Protein AF-A0A667ZNJ6-F1 (afdb_monomer_lite)

Foldseek 3Di:
DPQQAFFDPPLLCLLLVLLCCCCVPVNVVDDADSVQLSVLLLQQALVDFQAARALVSSVVSCVRGPDDDDLVAEDDDDPCVVVVVVVCVVVVRHDYLLSGSLNVSCPPTDWHYDDPGSGIDRRHHDDCPPHPRGSSNSSVVNSVVVSVVSNVVVVD

Secondary structure (DSSP, 8-state):
------SPTTHHHHHHHHHHHIIIII-TT----HHHHHHHHHHHHHTS-TT---GGGGHHHHHHS-----GGGB---SS-HHHHHHHHH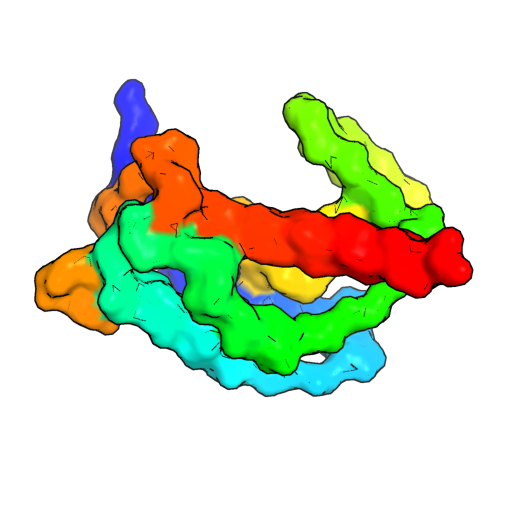HHSS-B-GGGSHHHHHHTT----B-SSSSSB-SS----TTS-TT-HHHHHHHHHHHHHHHHHHHH--

Organism: NCBI:txid586833

Sequence (156 aa):
YWPELGTTPNIKQIVVGRCYNYITLVNPSLRFDCEEIWREFEEVVVQRSACNVRVKDYHRLFHAMPQTWPCDRFLFWSKTRTLVHSYTAAVRHFWTLEDTLVGYIFNDLIWCGQEEDQDFDFSSCPEWSACVNHPVYSLWRQASQNVSLMIRLKNS

Structure (mmCIF, N/CA/C/O backbone):
data_AF-A0A667ZNJ6-F1
#
_entry.id   AF-A0A667ZNJ6-F1
#
loop_
_atom_site.group_PDB
_atom_site.id
_atom_site.type_symbol
_atom_site.label_atom_id
_atom_site.label_alt_id
_atom_site.label_comp_id
_atom_site.label_asym_id
_atom_site.label_entity_id
_atom_site.label_seq_id
_atom_site.pdbx_PDB_ins_code
_atom_site.Cartn_x
_atom_site.Cartn_y
_atom_site.Cartn_z
_atom_site.occupancy
_atom_site.B_iso_or_equiv
_atom_site.auth_seq_id
_atom_site.auth_comp_id
_atom_site.auth_asym_id
_atom_site.auth_atom_id
_atom_site.pdbx_PDB_model_num
ATOM 1 N N . TYR A 1 1 ? 3.148 16.866 19.801 1.00 40.38 1 TYR A N 1
ATOM 2 C CA . TYR A 1 1 ? 1.810 16.346 19.494 1.00 40.38 1 TYR A CA 1
ATOM 3 C C . TYR A 1 1 ? 1.619 16.463 18.000 1.00 40.38 1 TYR A C 1
ATOM 5 O O . TYR A 1 1 ? 1.355 17.553 17.512 1.00 40.38 1 TYR A O 1
ATOM 13 N N . TRP A 1 2 ? 1.904 15.387 17.268 1.00 46.38 2 TRP A N 1
ATOM 14 C CA . TRP A 1 2 ? 1.436 15.283 15.889 1.00 46.38 2 TRP A CA 1
ATOM 15 C C . TRP A 1 2 ? -0.081 15.103 15.972 1.00 46.38 2 TRP A C 1
ATOM 17 O O . TRP A 1 2 ? -0.508 14.332 16.833 1.00 46.38 2 TRP A O 1
ATOM 27 N N . PRO A 1 3 ? -0.889 15.838 15.190 1.00 53.59 3 PRO A N 1
ATOM 28 C CA . PRO A 1 3 ? -2.310 15.533 15.108 1.00 53.59 3 PRO A CA 1
ATOM 29 C C . PRO A 1 3 ? -2.433 14.054 14.742 1.00 53.59 3 PRO A C 1
ATOM 31 O O . PRO A 1 3 ? -1.692 13.595 13.869 1.00 53.59 3 PRO A O 1
ATOM 34 N N . GLU A 1 4 ? -3.293 13.308 15.430 1.00 61.56 4 GLU A N 1
ATOM 35 C CA . GLU A 1 4 ? -3.6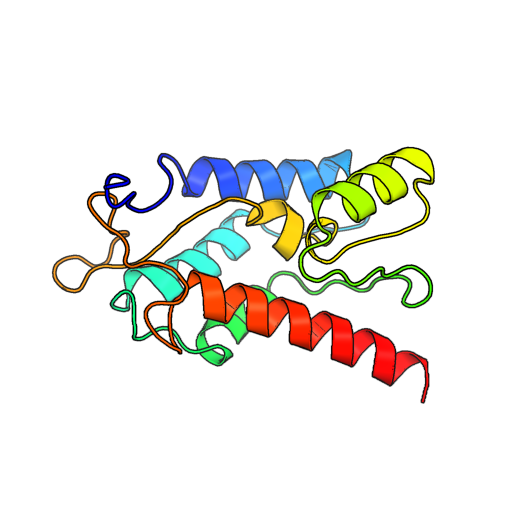52 11.967 14.975 1.00 61.56 4 GLU A CA 1
ATOM 36 C C . GLU A 1 4 ? -4.218 12.132 13.563 1.00 61.56 4 GLU A C 1
ATOM 38 O O . GLU A 1 4 ? -5.249 12.769 13.363 1.00 61.56 4 GLU A O 1
ATOM 43 N N . LEU A 1 5 ? -3.456 11.695 12.561 1.00 83.38 5 LEU A N 1
ATOM 44 C CA . LEU A 1 5 ? -3.888 11.748 11.175 1.00 83.38 5 LEU A CA 1
ATOM 45 C C . LEU A 1 5 ? -4.769 10.523 10.958 1.00 83.38 5 LEU A C 1
ATOM 47 O O . LEU A 1 5 ? -4.313 9.396 11.152 1.00 83.38 5 LEU A O 1
ATOM 51 N N . GLY A 1 6 ? -6.022 10.749 10.576 1.00 92.62 6 GLY A N 1
ATOM 52 C CA . GLY A 1 6 ? -6.890 9.685 10.096 1.00 92.62 6 GLY A CA 1
ATOM 53 C C . GLY A 1 6 ? -6.424 9.114 8.757 1.00 92.62 6 GLY A C 1
ATOM 54 O O . GLY A 1 6 ? -5.330 9.388 8.249 1.00 92.62 6 GLY A O 1
ATOM 55 N N . THR A 1 7 ? -7.296 8.313 8.161 1.00 96.44 7 THR A N 1
ATOM 56 C CA . THR A 1 7 ? -7.111 7.757 6.824 1.00 96.44 7 THR A CA 1
ATOM 57 C C . THR A 1 7 ? -6.765 8.853 5.818 1.00 96.44 7 THR A C 1
ATOM 59 O O . THR A 1 7 ? -7.297 9.963 5.851 1.00 96.44 7 THR A O 1
ATOM 62 N N . THR A 1 8 ? -5.852 8.541 4.898 1.00 97.00 8 THR A N 1
ATOM 63 C CA . THR A 1 8 ? -5.398 9.488 3.877 1.00 97.00 8 THR A CA 1
ATOM 64 C C . THR A 1 8 ? -6.589 9.993 3.050 1.00 97.00 8 THR A C 1
ATOM 66 O O . THR A 1 8 ? -7.319 9.178 2.481 1.00 97.00 8 THR A O 1
ATOM 69 N N . PRO A 1 9 ? -6.804 11.317 2.926 1.00 96.50 9 PRO A N 1
ATOM 70 C CA . PRO A 1 9 ? -7.910 11.847 2.136 1.00 96.50 9 PRO A CA 1
ATOM 71 C C . PRO A 1 9 ? -7.861 11.368 0.682 1.00 96.50 9 PRO A C 1
ATOM 73 O O . PRO A 1 9 ? -6.795 11.349 0.067 1.00 96.50 9 PRO A O 1
ATOM 76 N N . ASN A 1 10 ? -9.022 11.039 0.108 1.00 97.50 10 ASN A N 1
ATOM 77 C CA . ASN A 1 10 ? -9.153 10.508 -1.258 1.00 97.50 10 ASN A CA 1
ATOM 78 C C . ASN A 1 10 ? -8.419 9.171 -1.486 1.00 97.50 10 ASN A C 1
ATOM 80 O O . ASN A 1 10 ? -7.941 8.899 -2.592 1.00 97.50 10 ASN A O 1
ATOM 84 N N . ILE A 1 11 ? -8.310 8.333 -0.447 1.00 98.12 11 ILE A N 1
ATOM 85 C CA . ILE A 1 11 ? -7.580 7.060 -0.512 1.00 98.12 11 ILE A CA 1
ATOM 86 C C . ILE A 1 11 ? -8.018 6.176 -1.686 1.00 98.12 11 ILE A C 1
ATOM 88 O O . ILE A 1 11 ? -7.155 5.622 -2.364 1.00 98.12 11 ILE A O 1
ATOM 92 N N . LYS A 1 12 ? -9.318 6.121 -2.008 1.00 98.38 12 LYS A N 1
ATOM 93 C CA . LYS A 1 12 ? -9.831 5.368 -3.162 1.00 98.38 12 LYS A CA 1
ATOM 94 C C . LYS A 1 12 ? -9.213 5.843 -4.471 1.00 98.38 12 LYS A C 1
ATOM 96 O O . LYS A 1 12 ? -8.645 5.055 -5.222 1.00 98.38 12 LYS A O 1
ATOM 101 N N . GLN A 1 13 ? -9.297 7.143 -4.732 1.00 98.62 13 GLN A N 1
ATOM 102 C CA . GLN A 1 13 ? -8.793 7.760 -5.954 1.00 98.62 13 GLN A CA 1
ATOM 10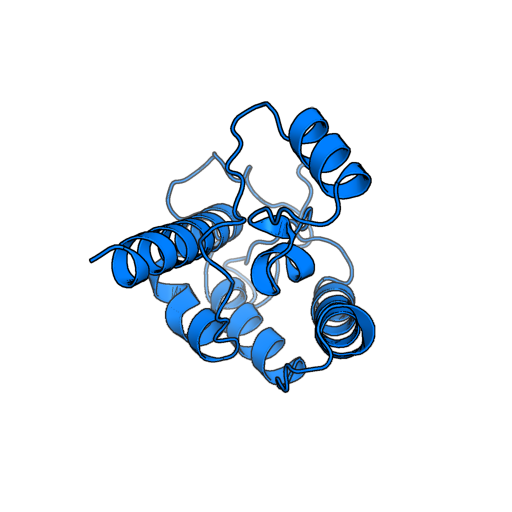3 C C . GLN A 1 13 ? -7.276 7.583 -6.069 1.00 98.62 13 GLN A C 1
ATOM 105 O O . GLN A 1 13 ? -6.769 7.318 -7.158 1.00 98.62 13 GLN A O 1
ATOM 110 N N . ILE A 1 14 ? -6.555 7.689 -4.949 1.00 98.69 14 ILE A N 1
ATOM 111 C CA . ILE A 1 14 ? -5.105 7.493 -4.911 1.00 98.69 14 ILE A CA 1
ATOM 112 C C . ILE A 1 14 ? -4.747 6.033 -5.206 1.00 98.69 14 ILE A C 1
ATOM 114 O O . ILE A 1 14 ? -3.900 5.787 -6.062 1.00 98.69 14 ILE A O 1
ATOM 118 N N . VAL A 1 15 ? -5.387 5.070 -4.538 1.00 98.56 15 VAL A N 1
ATOM 119 C CA . VAL A 1 15 ? -5.111 3.634 -4.705 1.00 98.56 15 VAL A CA 1
ATOM 120 C C . VAL A 1 15 ? -5.420 3.180 -6.129 1.00 98.56 15 VAL A C 1
ATOM 122 O O . VAL A 1 15 ? -4.546 2.625 -6.800 1.00 98.56 15 VAL A O 1
ATOM 125 N N . VAL A 1 16 ? -6.621 3.479 -6.626 1.00 98.69 16 VAL A N 1
ATOM 126 C CA . VAL A 1 16 ? -7.039 3.130 -7.991 1.00 98.69 16 VAL A CA 1
ATOM 127 C C . VAL A 1 16 ? -6.150 3.832 -9.022 1.00 98.69 16 VAL A C 1
ATOM 129 O O . VAL A 1 16 ? -5.653 3.198 -9.954 1.00 98.69 16 VAL A O 1
ATOM 132 N N . GLY A 1 17 ? -5.868 5.125 -8.831 1.00 98.62 17 GLY A N 1
ATOM 133 C CA . GLY A 1 17 ? -5.001 5.898 -9.719 1.00 98.62 17 GLY A CA 1
ATOM 134 C C . GLY A 1 17 ? -3.570 5.358 -9.782 1.00 98.62 17 GLY A C 1
ATOM 135 O O . GLY A 1 17 ? -3.013 5.209 -10.871 1.00 98.62 17 GLY A O 1
ATOM 136 N N . ARG A 1 18 ? -2.977 5.004 -8.635 1.00 98.56 18 ARG A N 1
ATOM 137 C CA . ARG A 1 18 ? -1.642 4.389 -8.566 1.00 98.56 18 ARG A CA 1
ATOM 138 C C . ARG A 1 18 ? -1.622 2.999 -9.189 1.00 98.56 18 ARG A C 1
ATOM 140 O O . ARG A 1 18 ? -0.657 2.680 -9.876 1.00 98.56 18 ARG A O 1
ATOM 147 N N . CYS A 1 19 ? -2.677 2.207 -9.010 1.00 98.44 19 CYS A N 1
ATOM 148 C CA . CYS A 1 19 ? -2.807 0.911 -9.670 1.00 98.44 19 CYS A CA 1
ATOM 149 C C . CYS A 1 19 ? -2.775 1.064 -11.197 1.00 98.44 19 CYS A C 1
ATOM 151 O O . CYS A 1 19 ? -1.921 0.461 -11.851 1.00 98.44 19 CYS A O 1
ATOM 153 N N . TYR A 1 20 ? -3.620 1.937 -11.762 1.00 98.31 20 TYR A N 1
ATOM 154 C CA . TYR A 1 20 ? -3.636 2.189 -13.205 1.00 98.31 20 TYR A CA 1
ATOM 155 C C . TYR A 1 20 ? -2.309 2.747 -13.715 1.00 98.31 20 TYR A C 1
ATOM 157 O O . TYR A 1 20 ? -1.818 2.300 -14.754 1.00 98.31 20 TYR A O 1
ATOM 165 N N . ASN A 1 21 ? -1.701 3.684 -12.980 1.00 98.12 21 ASN A N 1
ATOM 166 C CA . ASN A 1 21 ? -0.379 4.209 -13.310 1.00 98.12 21 ASN A CA 1
ATOM 167 C C . ASN A 1 21 ? 0.652 3.078 -13.405 1.00 98.12 21 ASN A C 1
ATOM 169 O O . ASN A 1 21 ? 1.364 2.970 -14.402 1.00 98.12 21 ASN A O 1
ATOM 173 N N . TYR A 1 22 ? 0.668 2.185 -12.417 1.00 95.88 22 TYR A N 1
ATOM 174 C CA . TYR A 1 22 ? 1.617 1.089 -12.362 1.00 95.88 22 TYR A CA 1
ATOM 175 C C . TYR A 1 22 ? 1.456 0.116 -13.530 1.00 95.88 22 TYR A C 1
ATOM 177 O O . TYR A 1 22 ? 2.419 -0.155 -14.246 1.00 95.88 22 TYR A O 1
ATOM 185 N N . ILE A 1 23 ? 0.242 -0.391 -13.762 1.00 95.62 23 ILE A N 1
ATOM 186 C CA . ILE A 1 23 ? 0.003 -1.393 -14.812 1.00 95.62 23 ILE A CA 1
ATOM 187 C C . ILE A 1 23 ? 0.083 -0.807 -16.227 1.00 95.62 23 ILE A C 1
ATOM 189 O O . ILE A 1 23 ? 0.194 -1.563 -17.184 1.00 95.62 23 ILE A O 1
ATOM 193 N N . THR A 1 24 ? 0.025 0.520 -16.375 1.00 95.75 24 THR A N 1
ATOM 194 C CA . THR A 1 24 ? 0.084 1.189 -17.685 1.00 95.75 24 THR A CA 1
ATOM 195 C C . THR A 1 24 ? 1.481 1.708 -18.008 1.00 95.75 24 THR A C 1
ATOM 197 O O . THR A 1 24 ? 1.910 1.614 -19.155 1.00 95.75 24 THR A O 1
ATOM 200 N N . LEU A 1 25 ? 2.188 2.268 -17.021 1.00 95.06 25 LEU A N 1
ATOM 201 C CA . LEU A 1 25 ? 3.439 3.004 -17.235 1.00 95.06 25 LEU A CA 1
ATOM 202 C C . LEU A 1 25 ? 4.661 2.318 -16.620 1.00 95.06 25 LEU A C 1
ATOM 204 O O . LEU A 1 25 ? 5.747 2.419 -17.185 1.00 95.06 25 LEU A O 1
ATOM 208 N N . VAL A 1 26 ? 4.508 1.628 -15.485 1.00 91.00 26 VAL A N 1
ATOM 209 C CA . VAL A 1 26 ? 5.636 0.996 -14.775 1.00 91.00 26 VAL A CA 1
ATOM 210 C C . VAL A 1 26 ? 5.867 -0.427 -15.271 1.00 91.00 26 VAL A C 1
ATOM 212 O O . VAL A 1 26 ? 6.976 -0.779 -15.666 1.00 91.00 26 VAL A O 1
ATOM 215 N N . ASN A 1 27 ? 4.818 -1.250 -15.292 1.00 90.75 27 ASN A N 1
ATOM 216 C CA . ASN A 1 27 ? 4.880 -2.614 -15.801 1.00 90.75 27 ASN A CA 1
ATOM 217 C C . ASN A 1 27 ? 3.675 -2.929 -16.711 1.00 90.75 27 ASN A C 1
ATOM 219 O O . ASN A 1 27 ? 2.716 -3.574 -16.276 1.00 90.75 27 ASN A O 1
ATOM 223 N N . PRO A 1 28 ? 3.761 -2.551 -18.003 1.00 91.62 28 PRO A N 1
ATOM 224 C CA . PRO A 1 28 ? 2.708 -2.756 -18.997 1.00 91.62 28 PRO A CA 1
ATOM 225 C C . PRO A 1 28 ? 2.436 -4.214 -19.371 1.00 91.62 28 PRO A C 1
ATOM 227 O O . PRO A 1 28 ? 1.585 -4.463 -20.223 1.00 91.62 28 PRO A O 1
ATOM 230 N N . SER A 1 29 ? 3.155 -5.187 -18.801 1.00 91.44 29 SER A N 1
ATOM 231 C CA . SER A 1 29 ? 2.859 -6.612 -19.001 1.00 91.44 29 SER A CA 1
ATOM 232 C C . SER A 1 29 ? 1.737 -7.115 -18.086 1.00 91.44 29 SER A C 1
ATOM 234 O O . SER A 1 29 ? 1.104 -8.125 -18.385 1.00 91.44 29 SER A O 1
ATOM 236 N N . LEU A 1 30 ? 1.458 -6.395 -16.996 1.00 91.12 30 LEU A N 1
ATOM 237 C CA . LEU A 1 30 ? 0.438 -6.762 -16.022 1.00 91.12 30 LEU 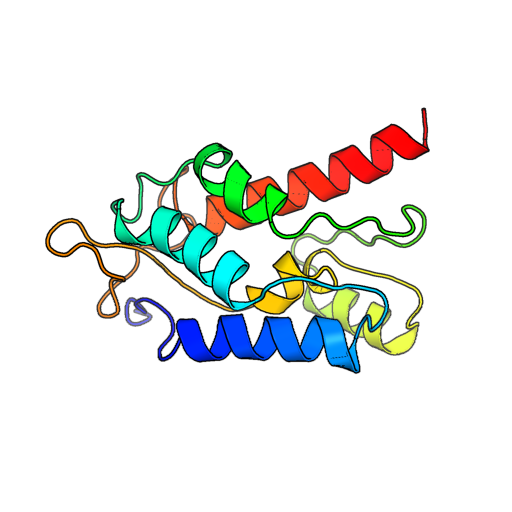A CA 1
ATOM 238 C C . LEU A 1 30 ? -0.952 -6.347 -16.505 1.00 91.12 30 LEU A C 1
ATOM 240 O O . LEU A 1 30 ? -1.142 -5.281 -17.091 1.00 91.12 30 LEU A O 1
ATOM 244 N N . ARG A 1 31 ? -1.948 -7.188 -16.239 1.00 91.38 31 ARG A N 1
ATOM 245 C CA . ARG A 1 31 ? -3.362 -6.902 -16.493 1.00 91.38 31 ARG A CA 1
ATOM 246 C C . ARG A 1 31 ? -4.127 -7.255 -15.229 1.00 91.38 31 ARG A C 1
ATOM 248 O O . ARG A 1 31 ? -4.342 -8.431 -14.959 1.00 91.38 31 ARG A O 1
ATOM 255 N N . PHE A 1 32 ? -4.486 -6.237 -14.459 1.00 95.25 32 PHE A N 1
ATOM 256 C CA . PHE A 1 32 ? -5.271 -6.387 -13.240 1.00 95.25 32 PHE A CA 1
ATOM 257 C C . PHE A 1 32 ? -6.467 -5.451 -13.273 1.00 95.25 32 PHE A C 1
ATOM 259 O O . PHE A 1 32 ? -6.416 -4.390 -13.897 1.00 95.25 32 PHE A O 1
ATOM 266 N N . ASP A 1 33 ? -7.526 -5.859 -12.588 1.00 97.19 33 ASP A N 1
ATOM 267 C CA . ASP A 1 33 ? -8.687 -5.020 -12.346 1.00 97.19 33 ASP A CA 1
ATOM 268 C C . ASP A 1 33 ? -8.418 -4.160 -11.102 1.00 97.19 33 ASP A C 1
ATOM 270 O O . ASP A 1 33 ? -8.390 -4.650 -9.973 1.00 97.19 33 ASP A O 1
ATOM 274 N N . CYS A 1 34 ? -8.146 -2.871 -11.320 1.00 98.25 34 CYS A N 1
ATOM 275 C CA . CYS A 1 34 ? -7.818 -1.944 -10.240 1.00 98.25 34 CYS A CA 1
ATOM 276 C C . CYS A 1 34 ? -9.015 -1.620 -9.336 1.00 98.25 34 CYS A C 1
ATOM 278 O O . CYS A 1 34 ? -8.805 -1.280 -8.172 1.00 98.25 34 CYS A O 1
ATOM 280 N N . GLU A 1 35 ? -10.248 -1.733 -9.839 1.00 98.31 35 GLU A N 1
ATOM 281 C CA . GLU A 1 35 ? -11.449 -1.572 -9.013 1.00 98.31 35 GLU A CA 1
ATOM 282 C C . GLU A 1 35 ? -11.671 -2.811 -8.145 1.00 98.31 35 GLU A C 1
ATOM 284 O O . GLU A 1 35 ? -12.056 -2.682 -6.984 1.00 98.31 35 GLU A O 1
ATOM 289 N N . GLU A 1 36 ? -11.351 -4.005 -8.656 1.00 98.19 36 GLU A N 1
ATOM 290 C CA . GLU A 1 36 ? -11.372 -5.221 -7.837 1.00 98.19 36 GLU A CA 1
ATOM 291 C C . GLU A 1 36 ? -10.320 -5.181 -6.723 1.00 98.19 36 GLU A C 1
ATOM 293 O O . GLU A 1 36 ? -10.616 -5.469 -5.566 1.00 98.19 36 GLU A O 1
ATOM 298 N N . ILE A 1 37 ? -9.093 -4.752 -7.039 1.00 98.19 37 ILE A N 1
ATOM 299 C CA . ILE A 1 37 ? -8.041 -4.558 -6.027 1.00 98.19 37 ILE A CA 1
ATOM 300 C C . ILE A 1 37 ? -8.508 -3.576 -4.946 1.00 98.19 37 ILE A C 1
ATOM 302 O O . ILE A 1 37 ? -8.279 -3.817 -3.760 1.00 98.19 37 ILE A O 1
ATOM 306 N N . TRP A 1 38 ? -9.166 -2.479 -5.337 1.00 98.38 38 TRP A N 1
ATOM 307 C CA . TRP A 1 38 ? -9.751 -1.545 -4.378 1.00 98.38 38 TRP A CA 1
ATOM 308 C C . TRP A 1 38 ? -10.821 -2.214 -3.514 1.00 98.38 38 TRP A C 1
ATOM 310 O O . TRP A 1 38 ? -10.763 -2.082 -2.296 1.00 98.38 38 TRP A O 1
ATOM 320 N N . ARG A 1 39 ? -11.764 -2.946 -4.115 1.00 98.25 39 ARG A N 1
ATOM 321 C CA . ARG A 1 39 ? -12.863 -3.608 -3.399 1.00 98.25 39 ARG A CA 1
ATOM 322 C C . ARG A 1 39 ? -12.351 -4.601 -2.357 1.00 98.25 39 ARG A C 1
ATOM 324 O O . ARG A 1 39 ? -12.783 -4.555 -1.210 1.00 98.25 39 ARG A O 1
ATOM 331 N N . GLU A 1 40 ? -11.387 -5.440 -2.730 1.00 98.19 40 GLU A N 1
ATOM 332 C CA . GLU A 1 40 ? -10.758 -6.400 -1.815 1.00 98.19 40 GLU A CA 1
ATOM 333 C C . GLU A 1 40 ? -9.977 -5.709 -0.685 1.00 98.19 40 GLU A C 1
ATOM 335 O O . GLU A 1 40 ? -9.904 -6.216 0.433 1.00 98.19 40 GLU A O 1
ATOM 340 N N . PHE A 1 41 ? -9.384 -4.542 -0.947 1.00 98.19 41 PHE A N 1
ATOM 341 C CA . PHE A 1 41 ? -8.741 -3.734 0.089 1.00 98.19 41 PHE A CA 1
ATOM 342 C C . PHE A 1 41 ? -9.763 -3.094 1.039 1.00 98.19 41 PHE A C 1
ATOM 344 O O . PHE A 1 41 ? -9.626 -3.206 2.258 1.00 98.19 41 PHE A O 1
ATOM 351 N N . GLU A 1 42 ? -10.779 -2.437 0.484 1.00 97.62 42 GLU A N 1
ATOM 352 C CA . GLU A 1 42 ? -11.833 -1.731 1.212 1.00 97.62 42 GLU A CA 1
ATOM 353 C C . GLU A 1 42 ? -12.558 -2.683 2.164 1.00 97.62 42 GLU A C 1
ATOM 355 O O . GLU A 1 42 ? -12.629 -2.402 3.360 1.00 97.62 42 GLU A O 1
ATOM 360 N N . GLU A 1 43 ? -12.971 -3.862 1.682 1.00 95.69 43 GLU A N 1
ATOM 361 C CA . GLU A 1 43 ? -13.663 -4.883 2.481 1.00 95.69 43 GLU A CA 1
ATOM 362 C C . GLU A 1 43 ? -12.867 -5.292 3.734 1.00 95.69 43 GLU A C 1
ATOM 364 O O . GLU A 1 43 ? -13.431 -5.530 4.808 1.00 95.69 43 GLU A O 1
ATOM 369 N N . VAL A 1 44 ? -11.537 -5.358 3.632 1.00 95.81 44 VAL A N 1
ATOM 370 C CA . VAL A 1 44 ? -10.686 -5.725 4.769 1.00 95.81 44 VAL A CA 1
ATOM 371 C C . VAL A 1 44 ? -10.689 -4.639 5.838 1.00 95.81 44 VAL A C 1
ATOM 373 O O . VAL A 1 44 ? -10.754 -4.965 7.028 1.00 95.81 44 VAL A O 1
ATOM 376 N N . VAL A 1 45 ? -10.617 -3.375 5.423 1.00 95.69 45 VAL A N 1
ATOM 377 C CA . VAL A 1 45 ? -10.418 -2.240 6.328 1.00 95.69 45 VAL A CA 1
ATOM 378 C C . VAL A 1 45 ? -11.729 -1.786 6.957 1.00 95.69 45 VAL A C 1
ATOM 380 O O . VAL A 1 45 ? -11.783 -1.662 8.175 1.00 95.69 45 VAL A O 1
ATOM 383 N N . VAL A 1 46 ? -12.785 -1.581 6.168 1.00 93.94 46 VAL A N 1
ATOM 384 C CA . VAL A 1 46 ? -14.014 -0.919 6.651 1.00 93.94 46 VAL A CA 1
ATOM 385 C C . VAL A 1 46 ? -14.906 -1.822 7.507 1.00 93.94 46 VAL A C 1
ATOM 387 O O . VAL A 1 46 ? -15.768 -1.346 8.230 1.00 93.94 46 VAL A O 1
ATOM 390 N N . GLN A 1 47 ? -14.698 -3.141 7.472 1.00 86.19 47 GLN A N 1
ATOM 391 C CA . GLN A 1 47 ? -15.448 -4.092 8.304 1.00 86.19 47 GLN A CA 1
ATOM 392 C C . GLN A 1 47 ? -14.860 -4.274 9.715 1.00 86.19 47 GLN A C 1
ATOM 394 O O . GLN A 1 47 ? -15.323 -5.136 10.469 1.00 86.19 47 GLN A O 1
ATOM 399 N N . ARG A 1 48 ? -13.761 -3.584 10.052 1.00 86.50 48 ARG A N 1
ATOM 400 C CA . ARG A 1 48 ? -12.949 -3.878 11.242 1.00 86.50 48 ARG A CA 1
ATOM 401 C C . ARG A 1 48 ? -12.431 -2.598 11.886 1.00 86.50 48 ARG A C 1
ATOM 403 O O . ARG A 1 48 ? -11.993 -1.679 11.206 1.00 86.50 48 ARG A O 1
ATOM 410 N N . SER A 1 49 ? -12.356 -2.600 13.214 1.00 88.56 49 SER A N 1
ATOM 411 C CA . SER A 1 49 ? -11.671 -1.538 13.946 1.00 88.56 49 SER A CA 1
ATOM 412 C C . SER A 1 49 ? -10.161 -1.551 13.698 1.00 88.56 49 SER A C 1
ATOM 414 O O . SER A 1 49 ? -9.561 -2.584 13.367 1.00 88.56 49 SER A O 1
ATOM 416 N N . ALA A 1 50 ? -9.530 -0.395 13.907 1.00 88.25 50 ALA A N 1
ATOM 417 C CA . ALA A 1 50 ? -8.120 -0.134 13.625 1.00 88.25 50 ALA A CA 1
ATOM 418 C C . ALA A 1 50 ? -7.103 -1.115 14.253 1.00 88.25 50 ALA A C 1
ATOM 420 O O . ALA A 1 50 ? -5.958 -1.151 13.818 1.00 88.25 50 ALA A O 1
ATOM 421 N N . CYS A 1 51 ? -7.483 -1.934 15.238 1.00 92.94 51 CYS A N 1
ATOM 422 C CA . CYS A 1 51 ? -6.606 -2.937 15.857 1.00 92.94 51 CYS A CA 1
ATOM 423 C C . CYS A 1 51 ? -7.100 -4.383 15.712 1.00 92.94 51 CYS A C 1
ATOM 425 O O . CYS A 1 51 ? -6.669 -5.263 16.463 1.00 92.94 51 CYS A O 1
ATOM 427 N N . ASN A 1 52 ? -7.978 -4.651 14.744 1.00 94.62 52 ASN A N 1
ATOM 428 C CA . ASN A 1 52 ? -8.561 -5.974 14.526 1.00 94.62 52 ASN A CA 1
ATOM 429 C C . ASN A 1 52 ? -8.359 -6.516 13.099 1.00 94.62 52 ASN A C 1
ATOM 431 O O . ASN A 1 52 ? -9.080 -7.411 12.663 1.00 94.62 52 ASN A O 1
ATOM 435 N N . VAL A 1 53 ? -7.362 -6.012 12.366 1.00 95.81 53 VAL A N 1
ATOM 436 C CA . VAL A 1 53 ? -7.054 -6.450 10.997 1.00 95.81 53 VAL A CA 1
ATOM 437 C C . VAL A 1 53 ? -5.817 -7.339 11.005 1.00 95.81 53 VAL A C 1
ATOM 439 O O . VAL A 1 53 ? -4.693 -6.874 11.194 1.00 95.81 53 VAL A O 1
ATOM 442 N N . ARG A 1 54 ? -5.996 -8.646 10.807 1.00 96.69 54 ARG A N 1
ATOM 443 C CA . ARG A 1 54 ? -4.894 -9.618 10.813 1.00 96.69 54 ARG A CA 1
ATOM 444 C C . ARG A 1 54 ? -4.285 -9.729 9.422 1.00 96.69 54 ARG A C 1
ATOM 446 O O . ARG A 1 54 ? -4.959 -9.564 8.415 1.00 96.69 54 ARG A O 1
ATOM 453 N N . VAL A 1 55 ? -3.026 -10.155 9.372 1.00 96.69 55 VAL A N 1
ATOM 454 C CA . VAL A 1 55 ? -2.277 -10.452 8.134 1.00 96.69 55 VAL A CA 1
ATOM 455 C C . VAL A 1 55 ? -3.100 -11.275 7.130 1.00 96.69 55 VAL A C 1
ATOM 457 O O . VAL A 1 55 ? -3.248 -10.880 5.979 1.00 96.69 55 VAL A O 1
ATOM 460 N N . LYS A 1 56 ? -3.723 -12.367 7.597 1.00 96.38 56 LYS A N 1
ATOM 461 C CA . LYS A 1 56 ? -4.516 -13.271 6.750 1.00 96.38 56 LYS A CA 1
ATOM 462 C C . LYS A 1 56 ? -5.777 -12.651 6.150 1.00 96.38 56 LYS A C 1
ATOM 464 O O . LYS A 1 56 ? -6.303 -13.185 5.179 1.00 96.38 56 LYS A O 1
ATOM 469 N N . ASP A 1 57 ? -6.282 -11.571 6.744 1.00 97.00 57 ASP A N 1
ATOM 470 C CA . ASP A 1 57 ? -7.496 -10.925 6.257 1.00 97.00 57 ASP A CA 1
ATOM 471 C C . ASP A 1 57 ? -7.218 -10.261 4.885 1.00 97.00 57 ASP A C 1
ATOM 473 O O . ASP A 1 57 ? -8.102 -10.233 4.041 1.00 97.00 57 ASP A O 1
ATOM 477 N N . TYR A 1 58 ? -5.962 -9.897 4.578 1.00 97.31 58 TYR A N 1
ATOM 478 C CA . TYR A 1 58 ? -5.548 -9.396 3.257 1.00 97.31 58 TYR A CA 1
ATOM 479 C C . TYR A 1 58 ? -5.302 -10.475 2.190 1.00 97.31 58 TYR A C 1
ATOM 481 O O . TYR A 1 58 ? -4.924 -10.138 1.070 1.00 97.31 58 TYR A O 1
ATOM 489 N N . HIS A 1 59 ? -5.477 -11.771 2.470 1.00 96.06 59 HIS A N 1
ATOM 490 C CA . HIS A 1 59 ? -5.137 -12.811 1.488 1.00 96.06 59 HIS A CA 1
ATOM 491 C C . HIS A 1 59 ? -5.844 -12.623 0.137 1.00 96.06 59 HIS A C 1
ATOM 493 O O . HIS A 1 59 ? -5.202 -12.784 -0.899 1.00 96.06 59 HIS A O 1
ATOM 499 N N . ARG A 1 60 ? -7.133 -12.252 0.130 1.00 96.81 60 ARG A N 1
ATOM 500 C CA . ARG A 1 60 ? -7.882 -12.033 -1.119 1.00 96.81 60 ARG A CA 1
ATOM 501 C C . ARG A 1 60 ? -7.334 -10.860 -1.930 1.00 96.81 60 ARG A C 1
ATOM 503 O O . ARG A 1 60 ? -7.075 -11.032 -3.117 1.00 96.81 60 ARG A O 1
ATOM 510 N N . LEU A 1 61 ? -7.014 -9.745 -1.270 1.00 97.12 61 LEU A N 1
ATOM 511 C CA . LEU A 1 61 ? -6.319 -8.612 -1.884 1.00 97.12 61 LEU A CA 1
ATOM 512 C C . LEU A 1 61 ? -5.035 -9.066 -2.598 1.00 97.12 61 LEU A C 1
ATOM 514 O O . LEU A 1 61 ? -4.837 -8.759 -3.767 1.00 97.12 61 LEU A O 1
ATOM 518 N N . PHE A 1 62 ? -4.176 -9.854 -1.945 1.00 95.81 62 PHE A N 1
ATOM 519 C CA . PHE A 1 62 ? -2.949 -10.354 -2.584 1.00 95.81 62 PHE A CA 1
ATOM 520 C C . PHE A 1 62 ? -3.203 -11.388 -3.692 1.00 95.81 62 PHE A C 1
ATOM 522 O O . PHE A 1 62 ? -2.396 -11.488 -4.617 1.00 95.81 62 PHE A O 1
ATOM 529 N N . HIS A 1 63 ? -4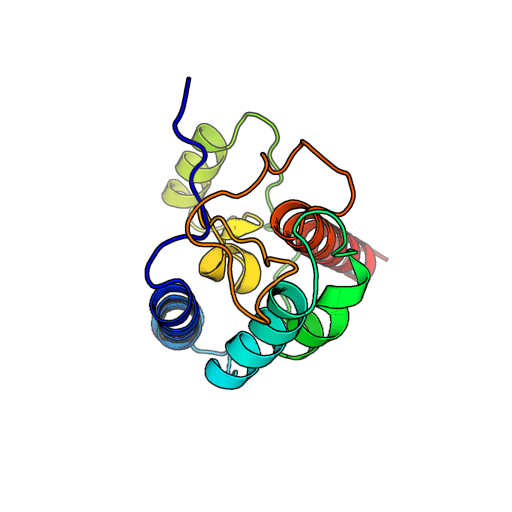.310 -12.132 -3.635 1.00 95.00 63 HIS A N 1
ATOM 530 C CA . HIS A 1 63 ? -4.737 -13.023 -4.716 1.00 95.00 63 HIS A CA 1
ATOM 531 C C . HIS A 1 63 ? -5.266 -12.275 -5.946 1.00 95.00 63 HIS A C 1
ATOM 533 O O . HIS A 1 63 ? -5.126 -12.800 -7.048 1.00 95.00 63 HIS A O 1
ATOM 539 N N . ALA A 1 64 ? -5.821 -11.070 -5.786 1.00 95.12 64 ALA A N 1
ATOM 540 C CA . ALA A 1 64 ? -6.284 -10.230 -6.894 1.00 95.12 64 ALA A CA 1
ATOM 541 C C . ALA A 1 64 ? -5.131 -9.578 -7.687 1.00 95.12 64 ALA A C 1
ATOM 543 O O . ALA A 1 64 ? -5.303 -9.204 -8.845 1.00 95.12 64 ALA A O 1
ATOM 544 N N . MET A 1 65 ? -3.937 -9.477 -7.093 1.00 92.75 65 MET A N 1
ATOM 545 C CA . MET A 1 65 ? -2.748 -8.873 -7.712 1.00 92.75 65 MET A CA 1
ATOM 546 C C . MET A 1 65 ? -1.495 -9.766 -7.622 1.00 92.75 65 MET A C 1
ATOM 548 O O . MET A 1 65 ? -0.470 -9.362 -7.060 1.00 92.75 65 MET A O 1
ATOM 552 N N . PRO A 1 66 ? -1.528 -10.992 -8.174 1.00 88.81 66 PRO A N 1
ATOM 553 C CA . PRO A 1 66 ? -0.392 -11.898 -8.115 1.00 88.81 66 PRO A CA 1
ATOM 554 C C . PRO A 1 66 ? 0.768 -11.334 -8.940 1.00 88.81 66 PRO A C 1
ATOM 556 O O . PRO A 1 66 ? 0.653 -11.151 -10.149 1.00 88.81 66 PRO A O 1
ATOM 559 N N . GLN A 1 67 ? 1.913 -11.086 -8.307 1.00 77.50 67 GLN A N 1
ATOM 560 C CA . GLN A 1 67 ? 3.094 -10.591 -9.009 1.00 77.50 67 GLN A CA 1
ATOM 561 C C . GLN A 1 67 ? 4.268 -11.546 -8.917 1.00 77.50 67 GLN A C 1
ATOM 563 O O . GLN A 1 67 ? 4.624 -12.016 -7.841 1.00 77.50 67 GLN A O 1
ATOM 568 N N . THR A 1 68 ? 4.926 -11.755 -10.054 1.00 73.38 68 THR A N 1
ATOM 569 C CA . THR A 1 68 ? 6.196 -12.472 -10.142 1.00 73.38 68 THR A CA 1
ATOM 570 C C . THR A 1 68 ? 7.306 -11.506 -10.520 1.00 73.38 68 THR A C 1
ATOM 572 O O . THR A 1 68 ? 7.211 -10.825 -11.539 1.00 73.38 68 THR A O 1
ATOM 575 N N . TRP A 1 69 ? 8.385 -11.501 -9.742 1.00 71.56 69 TRP A N 1
ATOM 576 C CA . TRP A 1 69 ? 9.523 -10.609 -9.951 1.00 71.56 69 TRP A CA 1
ATOM 577 C C . TRP A 1 69 ? 10.838 -11.383 -10.161 1.00 71.56 69 TRP A C 1
ATOM 579 O O . TRP A 1 69 ? 10.951 -12.552 -9.757 1.00 71.56 69 TRP A O 1
ATOM 589 N N . PRO A 1 70 ? 11.854 -10.770 -10.798 1.00 69.12 70 PRO A N 1
ATOM 590 C CA . PRO A 1 70 ? 13.223 -11.281 -10.773 1.00 69.12 70 PRO A CA 1
ATOM 591 C C . PRO A 1 70 ? 13.754 -11.251 -9.330 1.00 69.12 70 PRO A C 1
ATOM 593 O O . PRO A 1 70 ? 13.847 -10.189 -8.720 1.00 69.12 70 PRO A O 1
ATOM 596 N N . CYS A 1 71 ? 14.038 -12.421 -8.756 1.00 68.38 71 CYS A N 1
ATOM 597 C CA . CYS A 1 71 ? 14.377 -12.558 -7.333 1.00 68.38 71 CYS A CA 1
ATOM 598 C C . CYS A 1 71 ? 15.801 -12.088 -6.996 1.00 68.38 71 CYS A C 1
ATOM 600 O O . CYS A 1 71 ? 16.083 -11.782 -5.843 1.00 68.38 71 CYS A O 1
ATOM 602 N N . ASP A 1 72 ? 16.678 -12.002 -7.993 1.00 74.56 72 ASP A N 1
ATOM 603 C CA . ASP A 1 72 ? 18.089 -11.614 -7.901 1.00 74.56 72 ASP A CA 1
ATOM 604 C C . ASP A 1 72 ? 18.309 -10.104 -7.713 1.00 74.56 72 ASP A C 1
ATOM 606 O O . ASP A 1 72 ? 19.437 -9.657 -7.517 1.00 74.56 72 ASP A O 1
ATOM 610 N N . ARG A 1 73 ? 17.235 -9.307 -7.764 1.00 82.00 73 ARG A N 1
ATOM 611 C CA . ARG A 1 73 ? 17.301 -7.841 -7.799 1.00 82.00 73 ARG A CA 1
ATOM 612 C C . ARG A 1 73 ? 16.559 -7.140 -6.658 1.00 82.00 73 ARG A C 1
ATOM 614 O O . ARG A 1 73 ? 16.382 -5.926 -6.727 1.00 82.00 73 ARG A O 1
ATOM 621 N N . PHE A 1 74 ? 16.140 -7.856 -5.613 1.00 87.44 74 PHE A N 1
ATOM 622 C CA . PHE A 1 74 ? 15.501 -7.228 -4.451 1.00 87.44 74 PHE A CA 1
ATOM 623 C C . PHE A 1 74 ? 16.511 -6.691 -3.439 1.00 87.44 74 PHE A C 1
ATOM 625 O O . PHE A 1 74 ? 17.409 -7.410 -3.003 1.00 87.44 74 PHE A O 1
ATOM 632 N N . LEU A 1 75 ? 16.309 -5.448 -3.004 1.00 86.19 75 LEU A N 1
ATOM 633 C CA . LEU A 1 75 ? 17.023 -4.838 -1.888 1.00 86.19 75 LEU A CA 1
ATOM 634 C C . LEU A 1 75 ? 16.090 -4.662 -0.691 1.00 86.19 75 LEU A C 1
ATOM 636 O O . LEU A 1 75 ? 15.039 -4.026 -0.781 1.00 86.19 75 LEU A O 1
ATOM 640 N N . PHE A 1 76 ? 16.518 -5.194 0.451 1.00 87.62 76 PHE A N 1
ATOM 641 C CA . PHE A 1 76 ? 15.863 -4.992 1.739 1.00 87.62 76 PHE A CA 1
ATOM 642 C C . PHE A 1 76 ? 16.546 -3.868 2.505 1.00 87.62 76 PHE A C 1
ATOM 644 O O . PHE A 1 76 ? 17.767 -3.713 2.454 1.00 87.62 76 PHE A O 1
ATOM 651 N N . TRP A 1 77 ? 15.762 -3.107 3.258 1.00 86.69 77 TRP A N 1
ATOM 652 C CA . TRP A 1 77 ? 16.271 -2.001 4.051 1.00 86.69 77 TRP A CA 1
ATOM 653 C C . TRP A 1 77 ? 15.571 -1.936 5.410 1.00 86.69 77 TRP A C 1
ATOM 655 O O . TRP A 1 77 ? 14.426 -2.347 5.569 1.00 86.69 77 TRP A O 1
ATOM 665 N N . SER A 1 78 ? 16.285 -1.431 6.416 1.00 87.38 78 SER A N 1
ATOM 666 C CA . SER A 1 78 ? 15.750 -1.150 7.751 1.00 87.38 78 SER A CA 1
ATOM 667 C C . SER A 1 78 ? 16.466 0.075 8.290 1.00 87.38 78 SER A C 1
ATOM 669 O O . SER A 1 78 ? 17.693 0.099 8.341 1.00 87.38 78 SER A O 1
ATOM 671 N N . LYS A 1 79 ? 15.707 1.126 8.620 1.00 85.31 79 LYS A N 1
ATOM 672 C CA . LYS A 1 79 ? 16.228 2.455 9.008 1.00 85.31 79 LYS A CA 1
ATOM 673 C C . LYS A 1 79 ? 17.087 3.162 7.939 1.00 85.31 79 LYS A C 1
ATOM 675 O O . LYS A 1 79 ? 17.584 4.253 8.187 1.00 85.31 79 LYS A O 1
ATOM 680 N N . THR A 1 80 ? 17.227 2.583 6.745 1.00 87.88 80 THR A N 1
ATOM 681 C CA . THR A 1 80 ? 18.053 3.088 5.633 1.00 87.88 80 THR A CA 1
ATOM 682 C C . THR A 1 80 ? 17.240 3.411 4.374 1.00 87.88 80 THR A C 1
ATOM 684 O O . THR A 1 80 ? 17.809 3.477 3.285 1.00 87.88 80 THR A O 1
ATOM 687 N N . ARG A 1 81 ? 15.924 3.653 4.516 1.00 86.62 81 ARG A N 1
ATOM 688 C CA . ARG A 1 81 ? 14.977 3.939 3.416 1.00 86.62 81 ARG A CA 1
ATOM 689 C C . ARG A 1 81 ? 15.561 4.914 2.392 1.00 86.62 81 ARG A C 1
ATOM 691 O O . ARG A 1 81 ? 15.759 4.557 1.237 1.00 86.62 81 ARG A O 1
ATOM 698 N N . THR A 1 82 ? 15.905 6.124 2.831 1.00 87.88 82 THR A N 1
ATOM 699 C CA . THR A 1 82 ? 16.379 7.210 1.957 1.00 87.88 82 THR A CA 1
ATOM 700 C C . THR A 1 82 ? 17.617 6.828 1.148 1.00 87.88 82 THR A C 1
ATOM 702 O O . THR A 1 82 ? 17.693 7.132 -0.041 1.00 87.88 82 THR A O 1
ATOM 705 N N . LEU A 1 83 ? 18.575 6.136 1.771 1.00 88.62 83 LEU A N 1
ATOM 706 C CA . LEU A 1 83 ? 19.789 5.683 1.097 1.00 88.62 83 LEU A CA 1
ATOM 707 C C . LEU A 1 83 ? 19.465 4.659 0.003 1.00 88.62 83 LEU A C 1
ATOM 709 O O . LEU A 1 83 ? 19.923 4.810 -1.128 1.00 88.62 83 LEU A O 1
ATOM 713 N N . VAL A 1 84 ? 18.664 3.640 0.326 1.00 88.50 84 VAL A N 1
ATOM 714 C CA . VAL A 1 84 ? 18.350 2.563 -0.622 1.00 88.50 84 VAL A CA 1
ATOM 715 C C . VAL A 1 84 ? 17.510 3.078 -1.786 1.00 88.50 84 VAL A C 1
ATOM 717 O O . VAL A 1 84 ? 17.858 2.790 -2.925 1.00 88.50 84 VAL A O 1
ATOM 720 N N . HIS A 1 85 ? 16.503 3.921 -1.542 1.00 82.25 85 HIS A N 1
ATOM 721 C CA . HIS A 1 85 ? 15.734 4.540 -2.630 1.00 82.25 85 HIS A CA 1
ATOM 722 C C . HIS A 1 85 ? 16.588 5.453 -3.524 1.00 82.25 85 HIS A C 1
ATOM 724 O O . HIS A 1 85 ? 16.395 5.482 -4.737 1.00 82.25 85 HIS A O 1
ATOM 730 N N . SER A 1 86 ? 17.568 6.170 -2.958 1.00 85.00 86 SER A N 1
ATOM 731 C CA . SER A 1 86 ? 18.501 6.976 -3.764 1.00 85.00 86 SER A CA 1
ATOM 732 C C . SER A 1 86 ? 19.373 6.091 -4.662 1.00 85.00 86 SER A C 1
ATOM 734 O O . SER A 1 86 ? 19.636 6.429 -5.815 1.00 85.00 86 SER A O 1
ATOM 736 N N . TYR A 1 87 ? 19.793 4.931 -4.150 1.00 85.38 87 TYR A N 1
ATOM 737 C CA . TYR A 1 87 ? 20.573 3.953 -4.901 1.00 85.38 87 TYR A CA 1
ATOM 738 C C . TYR A 1 87 ? 19.755 3.276 -6.012 1.00 85.38 87 TYR A C 1
ATOM 740 O O . TYR A 1 87 ? 20.225 3.198 -7.150 1.00 85.38 87 TYR A O 1
ATOM 748 N N . THR A 1 88 ? 18.525 2.827 -5.731 1.00 84.81 88 THR A N 1
ATOM 749 C CA . THR A 1 88 ? 17.672 2.181 -6.745 1.00 84.81 88 THR A CA 1
ATOM 750 C C . THR A 1 88 ? 17.290 3.144 -7.865 1.00 84.81 88 THR A C 1
ATOM 752 O O . THR A 1 88 ? 17.343 2.758 -9.034 1.00 84.81 88 THR A O 1
ATOM 755 N N . ALA A 1 89 ? 17.036 4.419 -7.550 1.00 81.94 89 ALA A N 1
ATOM 756 C CA . ALA A 1 89 ? 16.794 5.458 -8.551 1.00 81.94 89 ALA A CA 1
ATOM 757 C C . ALA A 1 89 ? 17.996 5.681 -9.495 1.00 81.94 89 ALA A C 1
ATOM 759 O O . ALA A 1 89 ? 17.806 5.936 -10.689 1.00 81.94 89 ALA A O 1
ATOM 760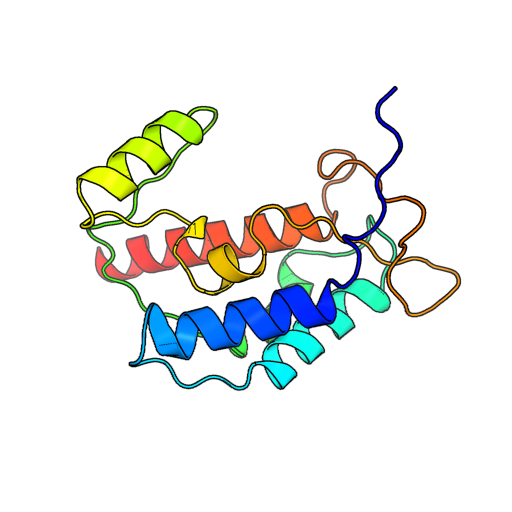 N N . ALA A 1 90 ? 19.225 5.561 -8.978 1.00 83.81 90 ALA A N 1
ATOM 761 C CA . ALA A 1 90 ? 20.453 5.745 -9.749 1.00 83.81 90 ALA A CA 1
ATOM 762 C C . ALA A 1 90 ? 20.805 4.523 -10.613 1.00 83.81 90 ALA A C 1
ATOM 764 O O . ALA A 1 90 ? 21.188 4.671 -11.771 1.00 83.81 90 ALA A O 1
ATOM 765 N N . VAL A 1 91 ? 20.671 3.314 -10.062 1.00 80.81 91 VAL A N 1
ATOM 766 C CA . VAL A 1 91 ? 21.128 2.079 -10.720 1.00 80.81 91 VAL A CA 1
ATOM 767 C C . VAL A 1 91 ? 20.030 1.444 -11.581 1.00 80.81 91 VAL A C 1
ATOM 769 O O . VAL A 1 91 ? 20.344 0.727 -12.527 1.00 80.81 91 VAL A O 1
ATOM 772 N N . ARG A 1 92 ? 18.743 1.717 -11.307 1.00 72.00 92 ARG A N 1
ATOM 773 C CA . ARG A 1 92 ? 17.544 1.251 -12.049 1.00 72.00 92 ARG A CA 1
ATOM 774 C C . ARG A 1 92 ? 17.409 -0.267 -12.255 1.00 72.00 92 ARG A C 1
ATOM 776 O O . ARG A 1 92 ? 16.516 -0.713 -12.967 1.00 72.00 92 ARG A O 1
ATOM 783 N N . HIS A 1 93 ? 18.283 -1.062 -11.643 1.00 79.81 93 HIS A N 1
ATOM 784 C CA . HIS A 1 93 ? 18.311 -2.524 -11.747 1.00 79.81 93 HIS A CA 1
ATOM 785 C C . HIS A 1 93 ? 17.925 -3.212 -10.438 1.00 79.81 93 HIS A C 1
ATOM 787 O O . HIS A 1 93 ? 17.987 -4.431 -10.363 1.00 79.81 93 HIS A O 1
ATOM 793 N N . PHE A 1 94 ? 17.545 -2.463 -9.409 1.00 85.88 94 PHE A N 1
ATOM 794 C CA . PHE A 1 94 ? 17.178 -3.006 -8.110 1.00 85.88 94 PHE A CA 1
ATOM 795 C C . PHE A 1 94 ? 15.775 -2.558 -7.730 1.00 85.88 94 PHE A C 1
ATOM 797 O O . PHE A 1 94 ? 15.379 -1.445 -8.065 1.00 85.88 94 PHE A O 1
ATOM 804 N N . TRP A 1 95 ? 15.071 -3.434 -7.024 1.00 86.31 95 TRP A N 1
ATOM 805 C CA . TRP A 1 95 ? 13.683 -3.273 -6.614 1.00 86.31 95 TRP A CA 1
ATOM 806 C C . TRP A 1 95 ? 13.608 -3.336 -5.092 1.00 86.31 95 TRP A C 1
ATOM 808 O O . TRP A 1 95 ? 14.227 -4.203 -4.473 1.00 86.31 95 TRP A O 1
ATOM 818 N N . THR A 1 96 ? 12.850 -2.446 -4.473 1.00 90.69 96 THR A N 1
ATOM 819 C CA . THR A 1 96 ? 12.451 -2.574 -3.070 1.00 90.69 96 THR A CA 1
ATOM 820 C C . THR A 1 96 ? 11.026 -3.114 -2.971 1.00 90.69 96 THR A C 1
ATOM 822 O O . THR A 1 96 ? 10.365 -3.390 -3.976 1.00 90.69 96 THR A O 1
ATOM 825 N N . LEU A 1 97 ? 10.527 -3.298 -1.745 1.00 91.19 97 LEU A N 1
ATOM 826 C CA . LEU A 1 97 ? 9.134 -3.691 -1.538 1.00 91.19 97 LEU A CA 1
ATOM 827 C C . LEU A 1 97 ? 8.176 -2.642 -2.120 1.00 91.19 97 LEU A C 1
ATOM 829 O O . LEU A 1 97 ? 7.167 -3.003 -2.720 1.00 91.19 97 LEU A O 1
ATOM 833 N N . GLU A 1 98 ? 8.529 -1.363 -1.998 1.00 92.50 98 GLU A N 1
ATOM 834 C CA . GLU A 1 98 ? 7.781 -0.214 -2.514 1.00 92.50 98 GLU A CA 1
ATOM 835 C C . GLU A 1 98 ? 7.722 -0.167 -4.049 1.00 92.50 98 GLU A C 1
ATOM 837 O O . GLU A 1 98 ? 6.819 0.462 -4.591 1.00 92.50 98 GLU A O 1
ATOM 842 N N . ASP A 1 99 ? 8.631 -0.851 -4.753 1.00 91.00 99 ASP A N 1
ATOM 843 C CA . ASP A 1 99 ? 8.618 -0.925 -6.219 1.00 91.00 99 ASP A CA 1
ATOM 844 C C . ASP A 1 99 ? 7.692 -2.037 -6.754 1.00 91.00 99 ASP A C 1
ATOM 846 O O . ASP A 1 99 ? 7.426 -2.092 -7.955 1.00 91.00 99 ASP A O 1
ATOM 850 N N . THR A 1 100 ? 7.178 -2.926 -5.895 1.00 91.94 100 THR A N 1
ATOM 851 C CA . THR A 1 100 ? 6.116 -3.892 -6.256 1.00 91.94 100 THR A CA 1
ATOM 852 C C . THR A 1 100 ? 4.772 -3.174 -6.439 1.00 91.94 100 THR A C 1
ATOM 854 O O . THR A 1 100 ? 4.615 -2.062 -5.960 1.00 91.94 100 THR A O 1
ATOM 857 N N . LEU A 1 101 ? 3.761 -3.777 -7.076 1.00 94.75 101 LEU A N 1
ATOM 858 C CA . LEU A 1 101 ? 2.444 -3.133 -7.250 1.00 94.75 101 LEU A CA 1
ATOM 859 C C . LEU A 1 101 ? 1.783 -2.816 -5.909 1.00 94.75 101 LEU A C 1
ATOM 861 O O . LEU A 1 101 ? 1.317 -1.699 -5.722 1.00 94.75 101 LEU A O 1
ATOM 865 N N . VAL A 1 102 ? 1.782 -3.764 -4.964 1.00 95.94 102 VAL A N 1
ATOM 866 C CA . VAL A 1 102 ? 1.237 -3.519 -3.620 1.00 95.94 102 VAL A CA 1
ATOM 867 C C . VAL A 1 102 ? 2.012 -2.412 -2.909 1.00 95.94 102 VAL A C 1
ATOM 869 O O . VAL A 1 102 ? 1.409 -1.506 -2.342 1.00 95.94 102 VAL A O 1
ATOM 872 N N . GLY A 1 103 ? 3.344 -2.443 -2.991 1.00 95.62 103 GLY A N 1
ATOM 873 C CA . GLY A 1 103 ? 4.188 -1.409 -2.415 1.00 95.62 103 GLY A CA 1
ATOM 874 C C . GLY A 1 103 ? 3.887 -0.049 -3.025 1.00 95.62 103 GLY A C 1
ATOM 875 O O . GLY A 1 103 ? 3.599 0.889 -2.298 1.00 95.62 103 GLY A O 1
ATOM 876 N N . TYR A 1 104 ? 3.857 0.040 -4.349 1.00 95.94 104 TYR A N 1
ATOM 877 C CA . TYR A 1 104 ? 3.646 1.271 -5.096 1.00 95.94 104 TYR A CA 1
ATOM 878 C C . TYR A 1 104 ? 2.277 1.893 -4.813 1.00 95.94 104 TYR A C 1
ATOM 880 O O . TYR A 1 104 ? 2.176 3.098 -4.586 1.00 95.94 104 TYR A O 1
ATOM 888 N N . ILE A 1 105 ? 1.221 1.072 -4.792 1.00 97.81 105 ILE A N 1
ATOM 889 C CA . ILE A 1 105 ? -0.142 1.515 -4.489 1.00 97.81 105 ILE A CA 1
ATOM 890 C C . ILE A 1 105 ? -0.209 2.111 -3.080 1.00 97.81 105 ILE A C 1
ATOM 892 O O . ILE A 1 105 ? -0.690 3.235 -2.916 1.00 97.81 105 ILE A O 1
ATOM 896 N N . PHE A 1 106 ? 0.294 1.389 -2.077 1.00 97.75 106 PHE A N 1
ATOM 897 C CA . PHE A 1 106 ? 0.076 1.719 -0.666 1.00 97.75 106 PHE A CA 1
ATOM 898 C C . PHE A 1 106 ? 1.208 2.526 -0.013 1.00 97.75 106 PHE A C 1
ATOM 900 O O . PHE A 1 106 ? 1.086 2.904 1.153 1.00 97.75 106 PHE A O 1
ATOM 907 N N . ASN A 1 107 ? 2.295 2.825 -0.734 1.00 95.38 107 ASN A N 1
ATOM 908 C CA . ASN A 1 107 ? 3.431 3.555 -0.176 1.00 95.38 107 ASN A CA 1
ATOM 909 C C . ASN A 1 107 ? 3.006 4.924 0.374 1.00 95.38 107 ASN A C 1
ATOM 911 O O . ASN A 1 107 ? 2.316 5.688 -0.304 1.00 95.38 107 ASN A O 1
ATOM 915 N N . ASP A 1 108 ? 3.448 5.241 1.588 1.00 94.25 108 ASP A N 1
ATOM 916 C CA . ASP A 1 108 ? 3.163 6.499 2.293 1.00 94.25 108 ASP A CA 1
ATOM 917 C C . ASP A 1 108 ? 1.669 6.799 2.531 1.00 94.25 108 ASP A C 1
ATOM 919 O O . ASP A 1 108 ? 1.318 7.930 2.865 1.00 94.25 108 ASP A O 1
ATOM 923 N N . LEU A 1 109 ? 0.783 5.805 2.383 1.00 96.38 109 LEU A N 1
ATOM 924 C CA . LEU A 1 109 ? -0.626 5.932 2.760 1.00 96.38 109 LEU A CA 1
ATOM 925 C C . LEU A 1 109 ? -0.851 5.437 4.192 1.00 96.38 109 LEU A C 1
ATOM 927 O O . LEU A 1 109 ? -0.206 4.500 4.663 1.00 96.38 109 LEU A O 1
ATOM 931 N N . ILE A 1 110 ? -1.812 6.063 4.861 1.00 95.12 110 ILE A N 1
ATOM 932 C CA . ILE A 1 110 ? -2.321 5.683 6.183 1.00 95.12 110 ILE A CA 1
ATOM 933 C C . ILE A 1 110 ? -3.806 5.368 6.035 1.00 95.12 110 ILE A C 1
ATOM 935 O O . ILE A 1 110 ? -4.517 6.077 5.320 1.00 95.12 110 ILE A O 1
ATOM 939 N N . TRP A 1 111 ? -4.266 4.308 6.696 1.00 96.62 111 TRP A N 1
ATOM 940 C CA . TRP A 1 111 ? -5.672 3.919 6.715 1.00 96.62 111 TRP A CA 1
ATOM 941 C C . TRP A 1 111 ? -6.025 3.139 7.976 1.00 96.62 111 TRP A C 1
ATOM 943 O O . TRP A 1 111 ? -5.202 2.388 8.510 1.00 96.62 111 TRP A O 1
ATOM 953 N N . CYS A 1 112 ? -7.272 3.281 8.403 1.00 95.81 112 CYS A N 1
ATOM 954 C CA . CYS A 1 112 ? -7.908 2.450 9.410 1.00 95.81 112 CYS A CA 1
ATOM 955 C C . CYS A 1 112 ? -9.435 2.503 9.249 1.00 95.81 112 CYS A C 1
ATOM 957 O O . CYS A 1 112 ? -9.962 3.417 8.618 1.00 95.81 112 CYS A O 1
ATOM 959 N N . GLY A 1 113 ? -10.130 1.496 9.777 1.00 94.19 113 GLY A N 1
ATOM 960 C CA . GLY A 1 113 ? -11.590 1.489 9.886 1.00 94.19 113 GLY A CA 1
ATOM 961 C C . GLY A 1 113 ? -12.047 1.902 11.284 1.00 94.19 113 GLY A C 1
ATOM 962 O O . GLY A 1 113 ? -11.254 1.884 12.234 1.00 94.19 113 GLY A O 1
ATOM 963 N N . GLN A 1 114 ? -13.331 2.223 11.400 1.00 89.25 114 GLN A N 1
ATOM 964 C CA . GLN A 1 114 ? -14.015 2.556 12.654 1.00 89.25 114 GLN A CA 1
ATOM 965 C C . GLN A 1 114 ? -15.070 1.499 13.018 1.00 89.25 114 GLN A C 1
ATOM 967 O O . GLN A 1 114 ? -15.409 0.637 12.212 1.00 89.25 114 GLN A O 1
ATOM 972 N N . GLU A 1 115 ? -15.540 1.508 14.269 1.00 80.06 115 GLU A N 1
ATOM 973 C CA . GLU A 1 115 ? -16.564 0.558 14.743 1.00 80.06 115 GLU A CA 1
ATOM 974 C C . GLU A 1 115 ? -17.993 1.011 14.437 1.00 80.06 115 GLU A C 1
ATOM 976 O O . GLU A 1 115 ? -18.870 0.169 14.252 1.00 80.06 115 GLU A O 1
ATOM 981 N N . GLU A 1 116 ? -18.227 2.325 14.420 1.00 78.06 116 GLU A N 1
ATOM 982 C CA . GLU A 1 116 ? -19.570 2.909 14.359 1.00 78.06 116 GLU A CA 1
ATOM 983 C C . GLU A 1 116 ? -20.161 2.842 12.947 1.00 78.06 116 GLU A C 1
ATOM 985 O O . GLU A 1 116 ? -21.327 2.482 12.785 1.00 78.06 116 GLU A O 1
ATOM 990 N N . ASP A 1 117 ? -19.324 3.083 11.936 1.00 79.44 117 ASP A N 1
ATOM 991 C CA . ASP A 1 117 ? -19.685 3.043 10.525 1.00 79.44 117 ASP A CA 1
ATOM 992 C C . ASP A 1 117 ? -18.790 2.052 9.775 1.00 79.44 117 ASP A C 1
ATOM 994 O O . ASP A 1 117 ? -17.587 1.972 10.019 1.00 79.44 117 ASP A O 1
ATOM 998 N N . GLN A 1 118 ? -19.367 1.307 8.825 1.00 88.62 118 GLN A N 1
ATOM 999 C CA . GLN A 1 118 ? -18.614 0.439 7.908 1.00 88.62 118 GLN A CA 1
ATOM 1000 C C . GLN A 1 118 ? -17.873 1.280 6.854 1.00 88.62 118 GLN A C 1
ATOM 1002 O O . GLN A 1 118 ? -18.107 1.142 5.653 1.00 88.62 118 GLN A O 1
ATOM 1007 N N . ASP A 1 119 ? -17.012 2.181 7.317 1.00 93.62 119 ASP A N 1
ATOM 1008 C CA . ASP A 1 119 ? -16.228 3.110 6.513 1.00 93.62 119 ASP A CA 1
ATOM 1009 C C . ASP A 1 119 ? -14.832 3.317 7.131 1.00 93.62 119 ASP A C 1
ATOM 1011 O O . ASP A 1 119 ? -14.512 2.841 8.226 1.00 93.62 119 ASP A O 1
ATOM 1015 N N . PHE A 1 120 ? -13.971 4.025 6.412 1.00 95.50 120 PHE A N 1
ATOM 1016 C CA . PHE A 1 120 ? -12.684 4.476 6.914 1.00 95.50 120 PHE A CA 1
ATOM 1017 C C . PHE A 1 120 ? -12.857 5.542 7.999 1.00 95.50 120 PHE A C 1
ATOM 1019 O O . PHE A 1 120 ? -13.714 6.420 7.900 1.00 95.50 120 PHE A O 1
ATOM 1026 N N . ASP A 1 121 ? -11.977 5.525 8.998 1.00 94.75 121 ASP A N 1
ATOM 1027 C CA . ASP A 1 121 ? -11.865 6.636 9.941 1.00 94.75 121 ASP A CA 1
ATOM 1028 C C . ASP A 1 121 ? -10.939 7.700 9.343 1.00 94.75 121 ASP A C 1
ATOM 1030 O O . ASP A 1 121 ? -9.723 7.508 9.240 1.00 94.75 121 ASP A O 1
ATOM 1034 N N . PHE A 1 122 ? -11.512 8.816 8.894 1.00 94.06 122 PHE A N 1
ATOM 1035 C CA . PHE A 1 122 ? -10.761 9.976 8.399 1.00 94.06 122 PHE A CA 1
ATOM 1036 C C . PHE A 1 122 ? -10.387 10.969 9.509 1.00 94.06 122 PHE A C 1
ATOM 1038 O O . PHE A 1 122 ? -9.630 11.907 9.251 1.00 94.06 122 PHE A O 1
ATOM 1045 N N . SER A 1 123 ? -10.893 10.774 10.727 1.00 92.06 123 SER A N 1
ATOM 1046 C CA . SER A 1 123 ? -10.694 11.677 11.859 1.00 92.06 123 SER A CA 1
ATOM 1047 C C . SER A 1 123 ? -9.453 11.305 12.660 1.00 92.06 123 SER A C 1
ATOM 1049 O O . SER A 1 123 ? -8.639 12.181 12.948 1.00 92.06 123 SER A O 1
ATOM 1051 N N . SER A 1 124 ? -9.287 10.025 13.003 1.00 90.75 124 SER A N 1
ATOM 1052 C CA . SER A 1 124 ? -8.136 9.546 13.769 1.00 90.75 124 SER A CA 1
ATOM 1053 C C . SER A 1 124 ? -7.805 8.094 13.440 1.00 90.75 124 SER A C 1
ATOM 1055 O O . SER A 1 124 ? -8.663 7.220 13.460 1.00 90.75 124 SER A O 1
ATOM 1057 N N . CYS A 1 125 ? -6.526 7.823 13.179 1.00 92.75 125 CYS A N 1
ATOM 1058 C CA . CYS A 1 125 ? -5.999 6.469 13.189 1.00 92.75 125 CYS A CA 1
ATOM 1059 C C . CYS A 1 125 ? -4.953 6.337 14.298 1.00 92.75 125 CYS A C 1
ATOM 1061 O O . CYS A 1 125 ? -4.107 7.227 14.450 1.00 92.75 125 CYS A O 1
ATOM 1063 N N . PRO A 1 126 ? -4.940 5.212 15.037 1.00 91.94 126 PRO A N 1
ATOM 1064 C CA . PRO A 1 126 ? -3.842 4.922 15.942 1.00 91.94 126 PRO A CA 1
ATOM 1065 C C . PRO A 1 126 ? -2.524 4.833 15.164 1.00 91.94 126 PRO A C 1
ATOM 1067 O O . PRO A 1 126 ? -2.492 4.545 13.966 1.00 91.94 126 PRO A O 1
ATOM 1070 N N . GLU A 1 127 ? -1.403 5.048 15.853 1.00 90.38 127 GLU A N 1
ATOM 1071 C CA . GLU A 1 127 ? -0.096 4.824 15.242 1.00 90.38 127 GLU A CA 1
ATOM 1072 C C . GLU A 1 127 ? 0.012 3.367 14.754 1.00 90.38 127 GLU A C 1
ATOM 1074 O O . GLU A 1 127 ? -0.423 2.438 15.436 1.00 90.38 127 GLU A O 1
ATOM 1079 N N . TRP A 1 128 ? 0.649 3.133 13.602 1.00 85.25 128 TRP A N 1
ATOM 1080 C CA . TRP A 1 128 ? 0.794 1.786 13.031 1.00 85.25 128 TRP A CA 1
ATOM 1081 C C . TRP A 1 128 ? 1.464 0.778 13.985 1.00 85.25 128 TRP A C 1
ATOM 1083 O O . TRP A 1 128 ? 1.291 -0.431 13.826 1.00 85.25 128 TRP A O 1
ATOM 1093 N N . SER A 1 129 ? 2.247 1.274 14.949 1.00 86.31 129 SER A N 1
ATOM 1094 C CA . SER A 1 129 ? 2.966 0.503 15.965 1.00 86.31 129 SER A CA 1
ATOM 1095 C C . SER A 1 129 ? 2.157 0.277 17.252 1.00 86.31 129 SER A C 1
ATOM 1097 O O . SER A 1 129 ? 2.573 -0.516 18.098 1.00 86.31 129 SER A O 1
ATOM 1099 N N . ALA A 1 130 ? 0.993 0.923 17.397 1.00 89.88 130 ALA A N 1
ATOM 1100 C CA . ALA A 1 130 ? 0.171 0.876 18.605 1.00 89.88 130 ALA A CA 1
ATOM 1101 C C . ALA A 1 130 ? -0.387 -0.527 18.895 1.00 89.88 130 ALA A C 1
ATOM 1103 O O . ALA A 1 130 ? -0.648 -0.867 20.049 1.00 89.88 130 ALA A O 1
ATOM 1104 N N . CYS A 1 131 ? -0.564 -1.361 17.865 1.00 91.88 131 CYS A N 1
ATOM 1105 C CA . CYS A 1 131 ? -1.074 -2.718 18.014 1.00 91.88 131 CYS A CA 1
ATOM 1106 C C . CYS A 1 131 ? -0.576 -3.667 16.914 1.00 91.88 131 CYS A C 1
ATOM 1108 O O . CYS A 1 131 ? -0.249 -3.273 15.798 1.00 91.88 131 CYS A O 1
ATOM 1110 N N . VAL A 1 132 ? -0.547 -4.966 17.229 1.00 92.81 132 VAL A N 1
ATOM 1111 C CA . VAL A 1 132 ? -0.024 -6.011 16.327 1.00 92.81 132 VAL A CA 1
ATOM 1112 C C . VAL A 1 132 ? -0.914 -6.232 15.099 1.00 92.81 132 VAL A C 1
ATOM 1114 O O . VAL A 1 132 ? -0.410 -6.612 14.045 1.00 92.81 132 VAL A O 1
ATOM 1117 N N . ASN A 1 133 ? -2.221 -6.000 15.231 1.00 95.50 133 ASN A N 1
ATOM 1118 C CA . ASN A 1 133 ? -3.218 -6.196 14.173 1.00 95.50 133 ASN A CA 1
ATOM 1119 C C . ASN A 1 133 ? -3.684 -4.855 13.579 1.00 95.50 133 ASN A C 1
ATOM 1121 O O . ASN A 1 133 ? -4.855 -4.692 13.237 1.00 95.50 133 ASN A O 1
ATOM 1125 N N . HIS A 1 134 ? -2.773 -3.884 13.492 1.00 95.88 134 HIS A N 1
ATOM 1126 C CA . HIS A 1 134 ? -3.033 -2.637 12.784 1.00 95.88 134 HIS A CA 1
ATOM 1127 C C . HIS A 1 134 ? -3.133 -2.899 11.267 1.00 95.88 134 HIS A C 1
ATOM 1129 O O . HIS A 1 134 ? -2.264 -3.589 10.725 1.00 95.88 134 HIS A O 1
ATOM 1135 N N . PRO A 1 135 ? -4.112 -2.339 10.531 1.00 96.44 135 PRO A N 1
ATOM 1136 C CA . PRO A 1 135 ? -4.327 -2.625 9.111 1.00 96.44 135 PRO A CA 1
ATOM 1137 C C . PRO A 1 135 ? -3.121 -2.298 8.229 1.00 96.44 135 PRO A C 1
ATOM 1139 O O . PRO A 1 135 ? -2.736 -3.136 7.414 1.00 96.44 135 PRO A O 1
ATOM 1142 N N . VAL A 1 136 ? -2.492 -1.132 8.416 1.00 96.12 136 VAL A N 1
ATOM 1143 C CA . VAL A 1 136 ? -1.245 -0.767 7.714 1.00 96.12 136 VAL A CA 1
ATOM 1144 C C . VAL A 1 136 ? -0.134 -1.780 8.004 1.00 96.12 136 VAL A C 1
ATOM 1146 O O . VAL A 1 136 ? 0.459 -2.340 7.082 1.00 96.12 136 VAL A O 1
ATOM 1149 N N . TYR A 1 137 ? 0.124 -2.074 9.283 1.00 95.19 137 TYR A N 1
ATOM 1150 C CA . TYR A 1 137 ? 1.174 -3.008 9.687 1.00 95.19 137 TYR A CA 1
ATOM 1151 C C . TYR A 1 137 ? 0.947 -4.420 9.130 1.00 95.19 137 TYR A C 1
ATOM 1153 O O . TYR A 1 137 ? 1.874 -5.046 8.612 1.00 95.19 137 TYR A O 1
ATOM 1161 N N . SER A 1 138 ? -0.292 -4.909 9.180 1.00 96.75 138 SER A N 1
ATOM 1162 C CA . SER A 1 138 ? -0.684 -6.215 8.653 1.00 96.75 138 SER A CA 1
ATOM 1163 C C . SER A 1 138 ? -0.473 -6.326 7.141 1.00 96.75 138 SER A C 1
ATOM 1165 O O . SER A 1 138 ? 0.045 -7.351 6.691 1.00 96.75 138 SER A O 1
ATOM 1167 N N . LEU A 1 139 ? -0.789 -5.281 6.362 1.00 97.19 139 LEU A N 1
ATOM 1168 C CA . LEU A 1 139 ? -0.551 -5.264 4.913 1.00 97.19 139 LEU A CA 1
ATOM 1169 C C . LEU A 1 139 ? 0.947 -5.325 4.595 1.00 97.19 139 LEU A C 1
ATOM 1171 O O . LEU A 1 139 ? 1.383 -6.184 3.826 1.00 97.19 139 LEU A O 1
ATOM 1175 N N . TRP A 1 140 ? 1.756 -4.469 5.227 1.00 96.00 140 TRP A N 1
ATOM 1176 C CA . TRP A 1 140 ? 3.208 -4.453 5.014 1.00 96.00 140 TRP A CA 1
ATOM 1177 C C . TRP A 1 140 ? 3.879 -5.756 5.453 1.00 96.00 140 TRP A C 1
ATOM 1179 O O . TRP A 1 140 ? 4.815 -6.230 4.798 1.00 96.00 140 TRP A O 1
ATOM 1189 N N . ARG A 1 141 ? 3.378 -6.384 6.523 1.00 95.62 141 ARG A N 1
ATOM 1190 C CA . ARG A 1 141 ? 3.849 -7.697 6.975 1.00 95.62 141 ARG A CA 1
ATOM 1191 C C . ARG A 1 141 ? 3.527 -8.788 5.951 1.00 95.62 141 ARG A C 1
ATOM 1193 O O . ARG A 1 141 ? 4.430 -9.559 5.626 1.00 95.62 141 ARG A O 1
ATOM 1200 N N . GLN A 1 142 ? 2.309 -8.827 5.404 1.00 95.56 142 GLN A N 1
ATOM 1201 C CA . GLN A 1 142 ? 1.944 -9.768 4.336 1.00 95.56 142 GLN A CA 1
ATOM 1202 C C . GLN A 1 142 ? 2.814 -9.560 3.087 1.00 95.56 142 GLN A C 1
ATOM 1204 O O . GLN A 1 142 ? 3.366 -10.520 2.548 1.00 95.56 142 GLN A O 1
ATOM 1209 N N . ALA A 1 143 ? 2.996 -8.308 2.653 1.00 94.56 143 ALA A N 1
ATOM 1210 C CA . ALA A 1 143 ? 3.816 -7.973 1.490 1.00 94.56 143 ALA A CA 1
ATOM 1211 C C . ALA A 1 143 ? 5.271 -8.443 1.670 1.00 94.56 143 ALA A C 1
ATOM 1213 O O . ALA A 1 143 ? 5.825 -9.128 0.806 1.00 94.56 143 ALA A O 1
ATOM 1214 N N . SER A 1 144 ? 5.862 -8.157 2.834 1.00 93.38 144 SER A N 1
ATOM 1215 C CA . SER A 1 144 ? 7.224 -8.580 3.179 1.00 93.38 144 SER A CA 1
ATOM 1216 C C . SER A 1 144 ? 7.374 -10.106 3.187 1.00 93.38 144 SER A C 1
ATOM 1218 O O . SER A 1 144 ? 8.374 -10.639 2.696 1.00 93.38 144 SER A O 1
ATOM 1220 N N . GLN A 1 145 ? 6.377 -10.825 3.718 1.00 92.94 145 GLN A N 1
ATOM 1221 C CA . GLN A 1 145 ? 6.358 -12.289 3.729 1.00 92.94 145 GLN A CA 1
ATOM 1222 C C . GLN A 1 145 ? 6.297 -12.856 2.309 1.00 92.94 145 GLN A C 1
ATOM 1224 O O . GLN A 1 145 ? 7.077 -13.752 1.988 1.00 92.94 145 GLN A O 1
ATOM 1229 N N . ASN A 1 146 ? 5.447 -12.300 1.442 1.00 90.19 146 ASN A N 1
ATOM 1230 C CA . ASN A 1 146 ? 5.315 -12.751 0.057 1.00 90.19 146 ASN A CA 1
ATOM 1231 C C . ASN A 1 146 ? 6.627 -12.591 -0.717 1.00 90.19 146 ASN A C 1
ATOM 1233 O O . ASN A 1 146 ? 7.083 -13.548 -1.341 1.00 90.19 146 ASN A O 1
ATOM 1237 N N . VAL A 1 147 ? 7.282 -11.427 -0.628 1.00 87.12 147 VAL A N 1
ATOM 1238 C CA . VAL A 1 147 ? 8.596 -11.212 -1.263 1.00 87.12 147 VAL A CA 1
ATOM 1239 C C . VAL A 1 147 ? 9.640 -12.190 -0.722 1.00 87.12 147 VAL A C 1
ATOM 1241 O O . VAL A 1 147 ? 10.351 -12.828 -1.498 1.00 87.12 147 VAL A O 1
ATOM 1244 N N . SER A 1 148 ? 9.692 -12.380 0.598 1.00 86.94 148 SER A N 1
ATOM 1245 C CA . SER A 1 148 ? 10.632 -13.317 1.228 1.00 86.94 148 SER A CA 1
ATOM 1246 C C . SER A 1 148 ? 10.421 -14.763 0.761 1.00 86.94 148 SER A C 1
ATOM 1248 O O . SER A 1 148 ? 11.389 -15.481 0.508 1.00 86.94 148 SER A O 1
ATOM 1250 N N . LEU A 1 149 ? 9.164 -15.201 0.630 1.00 85.06 149 LEU A N 1
ATOM 1251 C CA . LEU A 1 149 ? 8.819 -16.540 0.148 1.00 85.06 149 LEU A CA 1
ATOM 1252 C C . LEU A 1 149 ? 9.164 -16.717 -1.332 1.00 85.06 149 LEU A C 1
ATOM 1254 O O . LEU A 1 149 ? 9.740 -17.741 -1.696 1.00 85.06 149 LEU A O 1
ATOM 1258 N N . MET A 1 150 ? 8.884 -15.716 -2.171 1.00 81.31 150 MET A N 1
ATOM 1259 C CA . MET A 1 150 ? 9.239 -15.750 -3.593 1.00 81.31 150 MET A CA 1
ATOM 1260 C C . MET A 1 150 ? 10.747 -15.928 -3.804 1.00 81.31 150 MET A C 1
ATOM 1262 O O . MET A 1 150 ? 11.156 -16.739 -4.633 1.00 81.31 150 MET A O 1
ATOM 1266 N N . ILE A 1 151 ? 11.573 -15.221 -3.026 1.00 79.56 151 ILE A N 1
ATOM 1267 C CA . ILE A 1 151 ? 13.035 -15.351 -3.092 1.00 79.56 151 ILE A CA 1
ATOM 1268 C C . ILE A 1 151 ? 13.489 -16.754 -2.664 1.00 79.56 151 ILE A C 1
ATOM 1270 O O . ILE A 1 151 ? 14.371 -17.327 -3.298 1.00 79.56 151 ILE A O 1
ATOM 1274 N N . ARG A 1 152 ? 12.883 -17.340 -1.621 1.00 76.44 152 ARG A N 1
ATOM 1275 C CA . ARG A 1 152 ? 13.232 -18.696 -1.154 1.00 76.44 152 ARG A CA 1
ATOM 1276 C C . ARG A 1 152 ? 12.890 -19.779 -2.179 1.00 76.44 152 ARG A C 1
ATOM 1278 O O . ARG A 1 152 ? 13.725 -20.641 -2.432 1.00 76.44 152 ARG A O 1
ATOM 1285 N N . LEU A 1 153 ? 11.695 -19.725 -2.773 1.00 69.06 153 LEU A N 1
ATOM 1286 C CA . LEU A 1 153 ? 11.211 -20.757 -3.699 1.00 69.06 153 LEU A CA 1
ATOM 1287 C C . LEU A 1 153 ? 11.993 -20.816 -5.017 1.00 69.06 153 LEU A C 1
ATOM 1289 O O . LEU A 1 153 ? 12.063 -21.883 -5.610 1.00 69.06 153 LEU A O 1
ATOM 1293 N N . LYS A 1 154 ? 12.591 -19.709 -5.480 1.00 60.00 154 LYS A N 1
ATOM 1294 C CA . LYS A 1 154 ? 13.455 -19.730 -6.677 1.00 60.00 154 LYS A CA 1
ATOM 1295 C C . LYS A 1 154 ? 14.887 -20.211 -6.416 1.00 60.00 154 LYS A C 1
ATOM 1297 O O . LYS A 1 154 ? 15.591 -20.500 -7.375 1.00 60.00 154 LYS A O 1
ATOM 1302 N N . ASN A 1 155 ? 15.312 -20.271 -5.153 1.00 59.34 155 ASN A N 1
ATOM 1303 C CA . ASN A 1 155 ? 16.662 -20.683 -4.748 1.00 59.34 155 ASN A CA 1
ATOM 1304 C C . ASN A 1 155 ? 16.714 -22.116 -4.176 1.00 59.34 155 ASN A C 1
ATOM 1306 O O . ASN A 1 155 ? 17.759 -22.513 -3.662 1.00 59.34 155 ASN A O 1
ATOM 1310 N N . SER A 1 156 ? 15.594 -22.850 -4.206 1.00 52.94 156 SER A N 1
ATOM 1311 C CA . SER A 1 156 ? 15.481 -24.263 -3.798 1.00 52.94 156 SER A CA 1
ATOM 1312 C C . SER A 1 156 ? 15.418 -25.158 -5.029 1.00 52.94 156 SER A C 1
ATOM 1314 O O . SER A 1 156 ? 15.966 -26.277 -4.956 1.00 52.94 156 SER A O 1
#

InterPro domains:
  IPR003193 ADP-ribosyl cyclase (CD38/157) [PF02267] (8-146)
  IPR003193 ADP-ribosyl cyclase (CD38/157) [PTHR10912] (2-148)

Radius of gyration: 15.87 Å; chains: 1; bounding box: 41×41×38 Å

pLDDT: mean 89.51, std 10.52, range [40.38, 98.69]